Protein AF-A0A537PRA7-F1 (afdb_monomer_lite)

Structure (mmCIF, N/CA/C/O backbone):
data_AF-A0A537PRA7-F1
#
_entry.id   AF-A0A537PRA7-F1
#
loop_
_atom_site.group_PDB
_atom_site.id
_atom_site.type_symbol
_atom_site.label_atom_id
_atom_site.label_alt_id
_atom_site.label_comp_id
_atom_site.label_asym_id
_atom_site.label_entity_id
_atom_site.label_seq_id
_atom_site.pdbx_PDB_ins_code
_atom_site.Cartn_x
_atom_site.Cartn_y
_atom_site.Cartn_z
_atom_site.occupancy
_atom_site.B_iso_or_equiv
_atom_site.auth_seq_id
_atom_site.auth_comp_id
_atom_site.auth_asym_id
_atom_site.auth_atom_id
_atom_site.pdbx_PDB_model_num
ATOM 1 N N . MET A 1 1 ? -9.224 17.604 17.126 1.00 34.34 1 MET A N 1
ATOM 2 C CA . MET A 1 1 ? -9.247 17.488 15.651 1.00 34.34 1 MET A CA 1
ATOM 3 C C . MET A 1 1 ? -10.224 16.386 15.292 1.00 34.34 1 MET A C 1
ATOM 5 O O . MET A 1 1 ? -9.929 15.232 15.577 1.00 34.34 1 MET A O 1
ATOM 9 N N . GLY A 1 2 ? -11.408 16.741 14.789 1.00 36.78 2 GLY A N 1
ATOM 10 C CA . GLY A 1 2 ? -12.397 15.756 14.348 1.00 36.78 2 GLY A CA 1
ATOM 11 C C . GLY A 1 2 ? -11.850 14.963 13.167 1.00 36.78 2 GLY A C 1
ATOM 12 O O . GLY A 1 2 ? -11.186 15.535 12.302 1.00 36.78 2 GLY A O 1
ATOM 13 N N . LEU A 1 3 ? -12.079 13.650 13.162 1.00 40.12 3 LEU A N 1
ATOM 14 C CA . LEU A 1 3 ? -11.756 12.833 12.001 1.00 40.12 3 LEU A CA 1
ATOM 15 C C . LEU A 1 3 ? -12.569 13.363 10.803 1.00 40.12 3 LEU A C 1
ATOM 17 O O . LEU A 1 3 ? -13.770 13.604 10.959 1.00 40.12 3 LEU A O 1
ATOM 21 N N . PRO A 1 4 ? -11.935 13.598 9.645 1.00 44.78 4 PRO A N 1
ATOM 22 C CA . PRO A 1 4 ? -12.630 14.024 8.438 1.00 44.78 4 PRO A CA 1
ATOM 23 C C . PRO A 1 4 ? -13.783 13.067 8.099 1.00 44.78 4 PRO A C 1
ATOM 25 O O . PRO A 1 4 ? -13.667 11.850 8.257 1.00 44.78 4 PRO A O 1
ATOM 28 N N . ARG A 1 5 ? -14.930 13.642 7.718 1.00 42.41 5 ARG A N 1
ATOM 29 C CA . ARG A 1 5 ? -16.173 12.906 7.455 1.00 42.41 5 ARG A CA 1
ATOM 30 C C . ARG A 1 5 ? -15.976 12.003 6.235 1.00 42.41 5 ARG A C 1
ATOM 32 O O . ARG A 1 5 ? -15.448 12.456 5.227 1.00 42.41 5 ARG A O 1
ATOM 39 N N . ALA A 1 6 ? -16.411 10.748 6.338 1.00 47.06 6 ALA A N 1
ATOM 40 C CA . ALA A 1 6 ? -16.492 9.858 5.186 1.00 47.06 6 ALA A CA 1
ATOM 41 C C . ALA A 1 6 ? -17.367 10.493 4.095 1.00 47.06 6 ALA A C 1
ATOM 43 O O . ALA A 1 6 ? -18.357 11.156 4.420 1.00 47.06 6 ALA A O 1
ATOM 44 N N . GLY A 1 7 ? -17.000 10.285 2.829 1.00 50.88 7 GLY A N 1
ATOM 45 C CA . GLY A 1 7 ? -17.817 10.695 1.690 1.00 50.88 7 GLY A CA 1
ATOM 46 C C . GLY A 1 7 ? -19.226 10.096 1.762 1.00 50.88 7 GLY A C 1
ATOM 47 O O . GLY A 1 7 ? -19.480 9.130 2.488 1.00 50.88 7 GLY A O 1
ATOM 48 N N . THR A 1 8 ? -20.151 10.665 0.994 1.00 43.53 8 THR A N 1
ATOM 49 C CA . THR A 1 8 ? -21.578 10.292 0.935 1.00 43.53 8 THR A CA 1
ATOM 50 C C . THR A 1 8 ? -21.829 8.813 0.604 1.00 43.53 8 THR A C 1
ATOM 52 O O . THR A 1 8 ? -22.908 8.306 0.891 1.00 43.53 8 THR A O 1
ATOM 55 N N . LEU A 1 9 ? -20.828 8.103 0.074 1.00 46.78 9 LEU A N 1
ATOM 56 C CA . LEU A 1 9 ? -20.875 6.681 -0.292 1.00 46.78 9 LEU A CA 1
ATOM 57 C C . LEU A 1 9 ? -20.231 5.738 0.738 1.00 46.78 9 LEU A C 1
ATOM 59 O O . LEU A 1 9 ? -20.084 4.544 0.493 1.00 46.78 9 LEU A O 1
ATOM 63 N N . GLY A 1 10 ? -19.810 6.246 1.896 1.00 47.03 10 GLY A N 1
ATOM 64 C CA . GLY A 1 10 ? -19.266 5.413 2.964 1.00 47.03 10 GLY A CA 1
ATOM 65 C C . GLY A 1 10 ? -17.837 4.912 2.738 1.00 47.03 10 GLY A C 1
ATOM 66 O O . GLY A 1 10 ? -17.260 4.441 3.707 1.00 47.03 10 GLY A O 1
ATOM 67 N N . CYS A 1 11 ? -17.218 5.065 1.564 1.00 53.06 11 CYS A N 1
ATOM 68 C CA . CYS A 1 11 ? -15.765 4.938 1.395 1.00 53.06 11 CYS A CA 1
ATOM 69 C C . CYS A 1 11 ? -15.128 6.327 1.250 1.00 53.06 11 CYS A C 1
ATOM 71 O O . CYS A 1 11 ? -15.755 7.263 0.754 1.00 53.06 11 CYS A O 1
ATOM 73 N N . TRP A 1 12 ? -13.888 6.476 1.709 1.00 68.56 12 TRP A N 1
ATOM 74 C CA . TRP A 1 12 ? -13.076 7.636 1.357 1.00 68.56 12 TRP A CA 1
ATOM 75 C C . TRP A 1 12 ? -12.771 7.581 -0.141 1.00 68.56 12 TRP A C 1
ATOM 77 O O . TRP A 1 12 ? -11.987 6.734 -0.566 1.00 68.56 12 TRP A O 1
ATOM 87 N N . GLU A 1 13 ? -13.381 8.470 -0.930 1.00 62.09 13 GLU A N 1
ATOM 88 C CA . GLU A 1 13 ? -13.216 8.527 -2.394 1.00 62.09 13 GLU A CA 1
ATOM 89 C C . GLU A 1 13 ? -11.729 8.570 -2.788 1.00 62.09 13 GLU A C 1
ATOM 91 O O . GLU A 1 13 ? -11.298 7.844 -3.683 1.00 62.09 13 GLU A O 1
ATOM 96 N N . ASP A 1 14 ? -10.915 9.283 -2.007 1.00 67.31 14 ASP A N 1
ATOM 97 C CA . ASP A 1 14 ? -9.468 9.415 -2.202 1.00 67.31 14 ASP A CA 1
ATOM 98 C C . ASP A 1 14 ? -8.655 8.131 -1.940 1.00 67.31 14 ASP A C 1
ATOM 100 O O . ASP A 1 14 ? -7.515 8.004 -2.399 1.00 67.31 14 ASP A O 1
ATOM 104 N N . LEU A 1 15 ? -9.204 7.173 -1.186 1.00 67.50 15 LEU A N 1
ATOM 105 C CA . LEU A 1 15 ? -8.568 5.887 -0.861 1.00 67.50 15 LEU A CA 1
ATOM 106 C C . LEU A 1 15 ? -9.212 4.708 -1.607 1.00 67.50 15 LEU A C 1
ATOM 108 O O . LEU A 1 15 ? -8.767 3.574 -1.461 1.00 67.50 15 LEU A O 1
ATOM 112 N N . SER A 1 16 ? -10.241 4.963 -2.414 1.00 60.69 16 SER A N 1
ATOM 113 C CA . SER A 1 16 ? -11.115 3.943 -3.009 1.00 60.69 16 SER A CA 1
ATOM 114 C C . SER A 1 16 ? -10.391 2.861 -3.825 1.00 60.69 16 SER A C 1
ATOM 116 O O . SER A 1 16 ? -10.856 1.726 -3.869 1.00 60.69 16 SER A O 1
ATOM 118 N N . LEU A 1 17 ? -9.243 3.177 -4.434 1.00 72.50 17 LEU A N 1
ATOM 119 C CA . LEU A 1 17 ? -8.526 2.258 -5.328 1.00 72.50 17 LEU A CA 1
ATOM 120 C C . LEU A 1 17 ? -7.584 1.285 -4.598 1.00 72.50 17 LEU A C 1
ATOM 122 O O . LEU A 1 17 ? -7.496 0.118 -4.963 1.00 72.50 17 LEU A O 1
ATOM 126 N N . ASP A 1 18 ? -6.889 1.759 -3.564 1.00 78.69 18 ASP A N 1
ATOM 127 C CA . ASP A 1 18 ? -6.017 0.963 -2.695 1.00 78.69 18 ASP A CA 1
ATOM 128 C C . ASP A 1 18 ? -6.102 1.564 -1.275 1.00 78.69 18 ASP A C 1
ATOM 130 O O . ASP A 1 18 ? -5.940 2.777 -1.131 1.00 78.69 18 ASP A O 1
ATOM 134 N N . TYR A 1 19 ? -6.307 0.732 -0.240 1.00 83.19 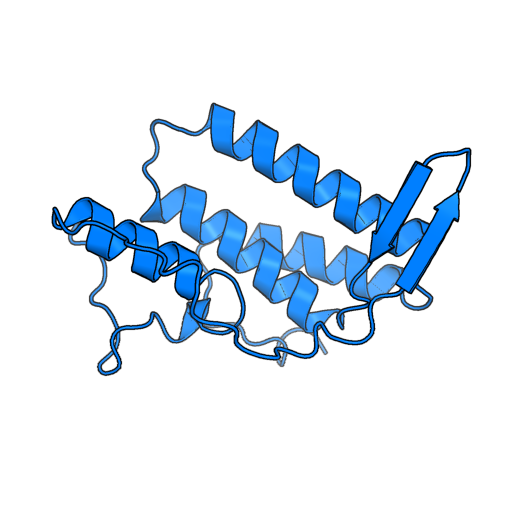19 TYR A N 1
ATOM 135 C CA . TYR A 1 19 ? -6.563 1.084 1.180 1.00 83.19 19 TYR A CA 1
ATOM 136 C C . TYR A 1 19 ? -7.983 1.538 1.563 1.00 83.19 19 TYR A C 1
ATOM 138 O O . TYR A 1 19 ? -8.238 1.725 2.754 1.00 83.19 19 TYR A O 1
ATOM 146 N N . GLY A 1 20 ? -8.924 1.680 0.629 1.00 83.50 20 GLY A N 1
ATOM 147 C CA . GLY A 1 20 ? -10.310 2.046 0.954 1.00 83.50 20 GLY A CA 1
ATOM 148 C C . GLY A 1 20 ? -11.024 0.992 1.807 1.00 83.50 20 GLY A C 1
ATOM 149 O O . GLY A 1 20 ? -11.680 1.322 2.793 1.00 83.50 20 GLY A O 1
ATOM 150 N N . ASP A 1 21 ? -10.820 -0.284 1.484 1.00 83.88 21 ASP A N 1
ATOM 151 C CA . ASP A 1 21 ? -11.285 -1.439 2.259 1.00 83.88 21 ASP A CA 1
ATOM 152 C C . ASP A 1 21 ? -10.674 -1.481 3.667 1.00 83.88 21 ASP A C 1
ATOM 154 O O . ASP A 1 21 ? -11.367 -1.713 4.658 1.00 83.88 21 ASP A O 1
ATOM 158 N N . THR A 1 22 ? -9.377 -1.200 3.758 1.00 86.25 22 THR A N 1
ATOM 159 C CA . THR A 1 22 ? -8.595 -1.186 4.992 1.00 86.25 22 THR A CA 1
ATOM 160 C C . THR A 1 22 ? -9.050 -0.049 5.901 1.00 86.25 22 THR A C 1
ATOM 162 O O . THR A 1 22 ? -9.236 -0.256 7.101 1.00 86.25 22 THR A O 1
ATOM 165 N N . GLU A 1 23 ? -9.283 1.142 5.341 1.00 85.75 23 GLU A N 1
ATOM 166 C CA . GLU A 1 23 ? -9.856 2.276 6.067 1.00 85.75 23 GLU A CA 1
ATOM 167 C C . GLU A 1 23 ? -11.251 1.953 6.578 1.00 85.75 23 GLU A C 1
ATOM 169 O O . GLU A 1 23 ? -11.508 2.119 7.771 1.00 85.75 23 GLU A O 1
ATOM 174 N N . TYR A 1 24 ? -12.116 1.431 5.709 1.00 84.50 24 TYR A N 1
ATOM 175 C CA . TYR A 1 24 ? -13.489 1.109 6.065 1.00 84.50 24 TYR A CA 1
ATOM 176 C C . TYR A 1 24 ? -13.542 0.091 7.206 1.00 84.50 24 TYR A C 1
ATOM 178 O O . TYR A 1 24 ? -14.175 0.338 8.232 1.00 84.50 24 TYR A O 1
ATOM 186 N N . THR A 1 25 ? -12.797 -1.006 7.056 1.00 86.44 25 THR A N 1
ATOM 187 C CA . THR A 1 25 ? -12.602 -2.073 8.050 1.00 86.44 25 THR A CA 1
ATOM 188 C C . THR A 1 25 ? -12.121 -1.498 9.380 1.00 86.44 25 THR A C 1
ATOM 190 O O . THR A 1 25 ? -12.700 -1.770 10.433 1.00 86.44 25 THR A O 1
ATOM 193 N N . TYR A 1 26 ? -11.094 -0.649 9.352 1.00 86.06 26 TYR A 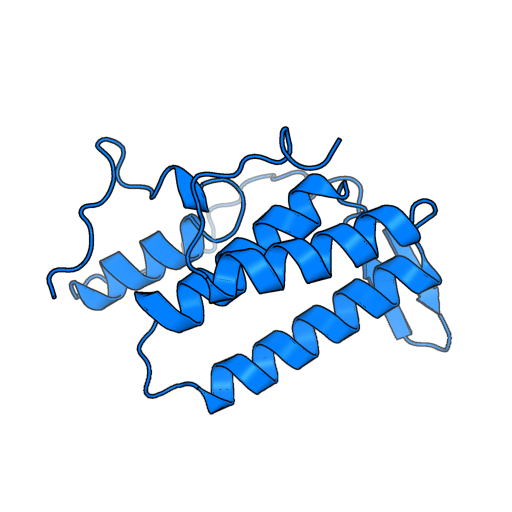N 1
ATOM 194 C CA . TYR A 1 26 ? -10.582 -0.003 10.556 1.00 86.06 26 TYR A CA 1
ATOM 195 C C . TYR A 1 26 ? -11.625 0.915 11.211 1.00 86.06 26 TYR A C 1
ATOM 197 O O . TYR A 1 26 ? -11.781 0.905 12.434 1.00 86.06 26 TYR A O 1
ATOM 205 N N . ARG A 1 27 ? -12.374 1.686 10.417 1.00 85.81 27 ARG A N 1
ATOM 206 C CA . ARG A 1 27 ? -13.394 2.619 10.903 1.00 85.81 27 ARG A CA 1
ATOM 207 C C . ARG A 1 27 ? -14.569 1.900 11.560 1.00 85.81 27 ARG A C 1
ATOM 209 O O . ARG A 1 27 ? -14.946 2.280 12.669 1.00 85.81 27 ARG A O 1
ATOM 216 N N . ILE A 1 28 ? -15.115 0.855 10.934 1.00 88.19 28 ILE A N 1
ATOM 217 C CA . ILE A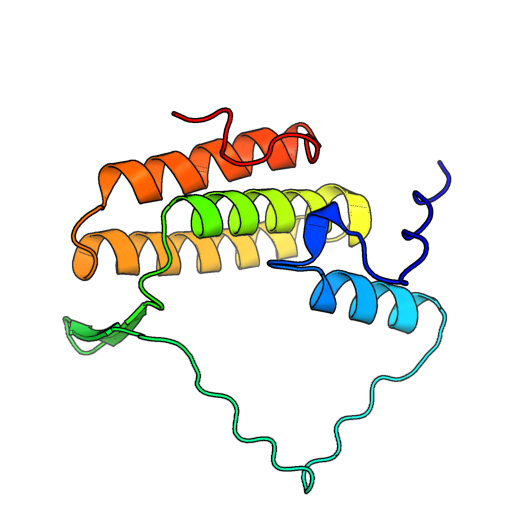 1 28 ? -16.206 0.065 11.528 1.00 88.19 28 ILE A CA 1
ATOM 218 C C . ILE A 1 28 ? -15.727 -0.687 12.773 1.00 88.19 28 ILE A C 1
ATOM 220 O O . ILE A 1 28 ? -16.429 -0.705 13.782 1.00 88.19 28 ILE A O 1
ATOM 224 N N . HIS A 1 29 ? -14.497 -1.211 12.759 1.00 88.00 29 HIS A N 1
ATOM 225 C CA . HIS A 1 29 ? -13.918 -1.870 13.926 1.00 88.00 29 HIS A CA 1
ATOM 226 C C . HIS A 1 29 ? -13.802 -0.906 15.115 1.00 88.00 29 HIS A C 1
ATOM 228 O O . HIS A 1 29 ? -14.210 -1.229 16.230 1.00 88.00 29 HIS A O 1
ATOM 234 N N . ARG A 1 30 ? -13.335 0.327 14.878 1.00 86.44 30 ARG A N 1
ATOM 235 C CA . ARG A 1 30 ? -13.275 1.375 15.910 1.00 86.44 30 ARG A CA 1
ATOM 236 C C . ARG A 1 30 ? -14.635 1.840 16.415 1.00 86.44 30 ARG A C 1
ATOM 238 O O . ARG A 1 30 ? -14.708 2.328 17.539 1.00 86.44 30 ARG A O 1
ATOM 245 N N . ALA A 1 31 ? -15.686 1.703 15.614 1.00 88.56 31 ALA A N 1
ATOM 246 C CA . ALA A 1 31 ? -17.056 1.981 16.029 1.00 88.56 31 ALA A CA 1
ATOM 247 C C . ALA A 1 31 ? -17.698 0.815 16.814 1.00 88.56 31 ALA A C 1
ATOM 249 O O . ALA A 1 31 ? -18.876 0.887 17.148 1.00 88.56 31 ALA A O 1
ATOM 250 N N . GLY A 1 32 ? -16.934 -0.238 17.137 1.00 91.81 32 GLY A N 1
ATOM 251 C CA . GLY A 1 32 ? -17.386 -1.372 17.949 1.00 91.81 32 GLY A CA 1
ATOM 252 C C . GLY A 1 32 ? -18.026 -2.506 17.148 1.00 91.81 32 GLY A C 1
ATOM 253 O O . GLY A 1 32 ? -18.512 -3.471 17.739 1.00 91.81 32 GLY A O 1
ATOM 254 N N . TYR A 1 33 ? -18.013 -2.426 15.815 1.00 92.56 33 TYR A N 1
ATOM 255 C CA . TYR A 1 33 ? -18.541 -3.486 14.963 1.00 92.56 33 TYR A CA 1
ATOM 256 C C . TYR A 1 33 ? -17.538 -4.633 14.812 1.00 92.56 33 TYR A C 1
ATOM 258 O O . TYR A 1 33 ? -16.317 -4.449 14.816 1.00 92.56 33 TYR A O 1
ATOM 266 N N . LYS A 1 34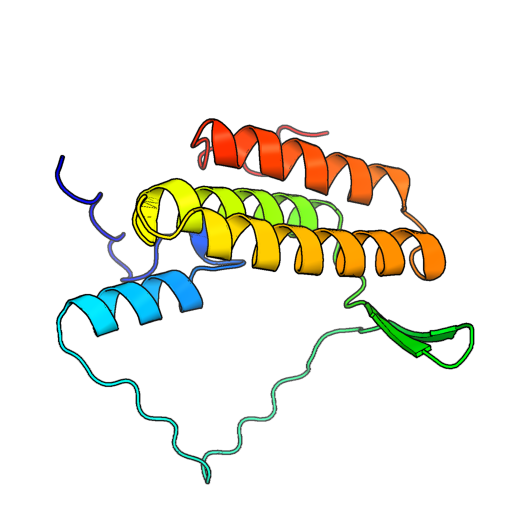 ? -18.077 -5.842 14.649 1.00 90.75 34 LYS A N 1
ATOM 267 C CA . LYS A 1 34 ? -17.304 -7.046 14.339 1.00 90.75 34 LYS A CA 1
ATOM 268 C C . LYS A 1 34 ? -17.293 -7.274 12.836 1.00 90.75 34 LYS A C 1
ATOM 270 O O . LYS A 1 34 ? -18.298 -7.062 12.164 1.00 90.75 34 LYS A O 1
ATOM 275 N N . ILE A 1 35 ? -16.159 -7.744 12.337 1.00 89.00 35 ILE A N 1
ATOM 276 C CA . ILE A 1 35 ? -15.984 -8.126 10.940 1.00 89.00 35 ILE A CA 1
ATOM 277 C C . ILE A 1 35 ? -16.059 -9.643 10.892 1.00 89.00 35 ILE A C 1
ATOM 279 O O . ILE A 1 35 ? -15.301 -10.319 11.587 1.00 89.00 35 ILE A O 1
ATOM 283 N N . LEU A 1 36 ? -17.014 -10.159 10.127 1.00 91.25 36 LEU A N 1
ATOM 284 C CA . LEU A 1 36 ? -17.265 -11.587 9.979 1.00 91.25 36 LEU A CA 1
ATOM 285 C C . LEU A 1 36 ? -16.961 -11.984 8.536 1.00 91.25 36 LEU A C 1
ATOM 287 O O . LEU A 1 36 ? -17.356 -11.284 7.606 1.00 91.25 36 LEU A O 1
ATOM 291 N N . VAL A 1 37 ? -16.266 -13.104 8.363 1.00 90.12 37 VAL A N 1
ATOM 292 C CA . VAL A 1 37 ? -15.988 -13.703 7.054 1.00 90.12 37 VAL A CA 1
ATOM 293 C C . VAL A 1 37 ? -16.759 -15.013 6.983 1.00 90.12 37 VAL A C 1
ATOM 295 O O . VAL A 1 37 ? -16.661 -15.832 7.894 1.00 90.12 37 VAL A O 1
ATOM 298 N N . HIS A 1 38 ? -17.545 -15.197 5.924 1.00 92.12 38 HIS A N 1
ATOM 299 C CA . HIS A 1 38 ? -18.277 -16.436 5.686 1.00 92.12 38 HIS A CA 1
ATOM 300 C C . HIS A 1 38 ? -17.456 -17.340 4.765 1.00 92.12 38 HIS A C 1
ATOM 302 O O . HIS A 1 38 ? -17.320 -17.052 3.579 1.00 92.12 38 HIS A O 1
ATOM 308 N N . CYS A 1 39 ? -16.882 -18.406 5.324 1.00 89.00 39 CYS A N 1
ATOM 309 C CA . CYS A 1 39 ? -15.925 -19.261 4.618 1.00 89.00 39 CYS A CA 1
ATOM 310 C C . CYS A 1 39 ? -16.540 -20.071 3.467 1.00 89.00 39 CYS A C 1
ATOM 312 O O . CYS A 1 39 ? -15.816 -20.431 2.545 1.00 89.00 39 CYS A O 1
ATOM 314 N N . ASP A 1 40 ? -17.853 -20.317 3.496 1.00 93.12 40 ASP A N 1
ATOM 315 C CA . ASP A 1 40 ? -18.554 -21.076 2.449 1.00 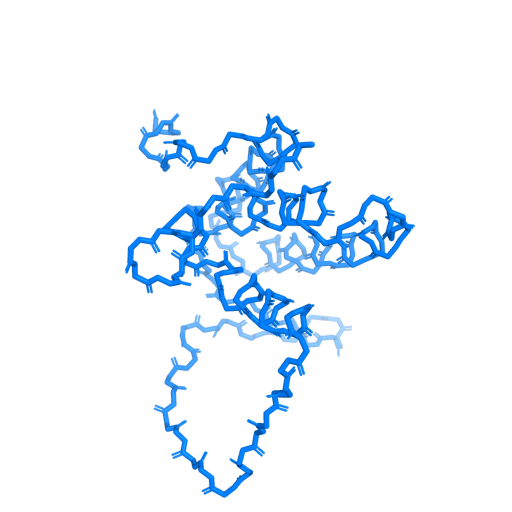93.12 40 ASP A CA 1
ATOM 316 C C . ASP A 1 40 ? -19.014 -20.181 1.282 1.00 93.12 40 ASP A C 1
ATOM 318 O O . ASP A 1 40 ? -19.456 -20.664 0.240 1.00 93.12 40 ASP A O 1
ATOM 322 N N . GLY A 1 41 ? -18.889 -18.857 1.433 1.00 87.12 41 GLY A N 1
ATOM 323 C CA . GLY A 1 41 ? -19.173 -17.887 0.382 1.00 87.12 41 GLY A CA 1
ATOM 324 C C . GLY A 1 41 ? -18.012 -17.799 -0.601 1.00 87.12 41 GLY A C 1
ATOM 325 O O . GLY A 1 41 ? -17.080 -17.023 -0.396 1.00 87.12 41 GLY A O 1
ATOM 326 N N . ILE A 1 42 ? -18.067 -18.577 -1.679 1.00 85.69 42 ILE A N 1
ATOM 327 C CA . ILE A 1 42 ? -17.056 -18.534 -2.738 1.00 85.69 42 ILE A CA 1
ATOM 328 C C . ILE A 1 42 ? -17.424 -17.431 -3.734 1.00 85.69 42 ILE A C 1
ATOM 330 O O . ILE A 1 42 ? -18.507 -17.440 -4.318 1.00 85.69 42 ILE A O 1
ATOM 334 N N . ILE A 1 43 ? -16.510 -16.481 -3.930 1.00 88.00 43 ILE A N 1
ATOM 335 C CA . ILE A 1 43 ? -16.610 -15.448 -4.963 1.00 88.00 43 ILE A CA 1
ATOM 336 C C . ILE A 1 43 ? -15.434 -15.637 -5.913 1.00 88.00 43 ILE A C 1
ATOM 338 O O . ILE A 1 43 ? -14.280 -15.445 -5.525 1.00 88.00 43 ILE A O 1
ATOM 342 N N . ASP A 1 44 ? -15.731 -15.966 -7.167 1.00 85.00 44 ASP A N 1
ATOM 343 C CA . ASP A 1 44 ? -14.717 -16.048 -8.211 1.00 85.00 44 ASP A CA 1
ATOM 344 C C . ASP A 1 44 ? -14.226 -14.642 -8.565 1.00 85.00 44 ASP A C 1
ATOM 346 O O . ASP A 1 44 ? -14.876 -13.880 -9.284 1.00 85.00 44 ASP A O 1
ATOM 350 N N . HIS A 1 45 ? -13.060 -14.283 -8.030 1.00 77.19 45 HIS A N 1
ATOM 351 C CA . HIS A 1 45 ? -12.416 -13.009 -8.310 1.00 77.19 45 HIS A CA 1
ATOM 352 C C . HIS A 1 45 ? -11.147 -13.221 -9.145 1.00 77.19 45 HIS A C 1
ATOM 354 O O . HIS A 1 45 ? -10.166 -13.773 -8.637 1.00 77.19 45 HIS A O 1
ATOM 360 N N . PRO A 1 46 ? -11.105 -12.773 -10.413 1.00 74.19 46 PRO A N 1
ATOM 361 C CA . PRO A 1 46 ? -9.898 -12.879 -11.219 1.00 74.19 46 PRO A CA 1
ATOM 362 C C . PRO A 1 46 ? -8.808 -11.961 -10.650 1.00 74.19 46 PRO A C 1
ATOM 364 O O . PRO A 1 46 ? -8.864 -10.737 -10.776 1.00 74.19 46 PRO A O 1
ATOM 367 N N . VAL A 1 47 ? -7.782 -12.555 -10.038 1.00 64.88 47 VAL A N 1
ATOM 368 C CA . VAL A 1 47 ? -6.656 -11.827 -9.432 1.00 64.88 47 VAL A CA 1
ATOM 369 C C . VAL A 1 47 ? -5.668 -11.361 -10.511 1.00 64.88 47 VAL A C 1
ATOM 371 O O . VAL A 1 47 ? -4.560 -11.871 -10.627 1.00 64.88 47 VAL A O 1
ATOM 374 N N . GLY A 1 48 ? -6.061 -10.362 -11.305 1.00 63.66 48 GLY A N 1
ATOM 375 C CA . GLY A 1 48 ? -5.189 -9.615 -12.223 1.00 63.66 48 GLY A CA 1
ATOM 376 C C . GLY A 1 48 ? -4.291 -10.444 -13.164 1.00 63.66 48 GLY A C 1
ATOM 377 O O . GLY A 1 48 ? -4.482 -11.632 -13.391 1.00 63.66 48 GLY A O 1
ATOM 378 N N . ARG A 1 49 ? -3.282 -9.787 -13.755 1.00 64.56 49 ARG A N 1
ATOM 379 C CA . ARG A 1 49 ? -2.224 -10.420 -14.571 1.00 64.56 49 ARG A CA 1
ATOM 380 C C . ARG A 1 49 ? -0.918 -10.474 -13.780 1.00 64.56 49 ARG A C 1
ATOM 382 O O . ARG A 1 49 ? 0.067 -9.832 -14.151 1.00 64.56 49 ARG A O 1
ATOM 389 N N . GLY A 1 50 ? -0.946 -11.162 -12.641 1.00 64.38 50 GLY A N 1
ATOM 390 C CA . GLY A 1 50 ? 0.249 -11.360 -11.830 1.00 64.38 50 GLY A CA 1
ATOM 391 C C . GLY A 1 50 ? 1.340 -12.091 -12.618 1.00 64.38 50 GLY A C 1
ATOM 392 O O . GLY A 1 50 ? 1.077 -13.095 -13.270 1.00 64.38 50 GLY A O 1
ATOM 393 N N . LEU A 1 51 ? 2.565 -11.579 -12.573 1.00 67.50 51 LEU A N 1
ATOM 394 C CA . LEU A 1 51 ? 3.764 -12.278 -13.005 1.00 67.50 51 LEU A CA 1
ATOM 395 C C . LEU A 1 51 ? 4.323 -13.038 -11.803 1.00 67.50 51 LEU A C 1
ATOM 397 O O . LEU A 1 51 ? 4.611 -12.444 -10.763 1.00 67.50 51 LEU A O 1
ATOM 401 N N . HIS A 1 52 ? 4.511 -14.341 -11.963 1.00 73.19 52 HIS A N 1
ATOM 402 C CA . HIS A 1 52 ? 5.240 -15.176 -11.016 1.00 73.19 52 HIS A CA 1
ATOM 403 C C . HIS A 1 52 ? 6.550 -15.622 -11.650 1.00 73.19 52 HIS A C 1
ATOM 405 O O . HIS A 1 52 ? 6.597 -15.985 -12.828 1.00 73.19 52 HIS A O 1
ATOM 411 N N . ARG A 1 53 ? 7.632 -15.572 -10.876 1.00 68.25 53 ARG A N 1
ATOM 412 C CA . ARG A 1 53 ? 8.903 -16.171 -11.271 1.00 68.25 53 ARG A CA 1
ATOM 413 C C . ARG A 1 53 ? 9.666 -16.610 -10.040 1.00 68.25 53 ARG A C 1
ATOM 415 O O . ARG A 1 53 ? 9.787 -15.867 -9.068 1.00 68.25 53 ARG A O 1
ATOM 422 N N . ARG A 1 54 ? 10.272 -17.785 -10.139 1.00 68.12 54 ARG A N 1
ATOM 423 C CA . ARG A 1 54 ? 11.229 -18.261 -9.151 1.00 68.12 54 ARG A CA 1
ATOM 424 C C . ARG A 1 54 ? 12.609 -17.690 -9.463 1.00 68.12 54 ARG A C 1
ATOM 426 O O . ARG A 1 54 ? 13.143 -17.930 -10.545 1.00 68.12 54 ARG A O 1
ATOM 433 N N . ILE A 1 55 ? 13.181 -16.922 -8.541 1.00 66.94 55 ILE A N 1
ATOM 434 C CA . ILE A 1 55 ? 14.535 -16.364 -8.661 1.00 66.94 55 ILE A CA 1
ATOM 435 C C . ILE A 1 55 ? 15.309 -16.755 -7.404 1.00 66.94 55 ILE A C 1
ATOM 437 O O . ILE A 1 55 ? 14.857 -16.490 -6.295 1.00 66.94 55 ILE A O 1
ATOM 441 N N . LEU A 1 56 ? 16.466 -17.404 -7.580 1.00 64.25 56 LEU A N 1
ATOM 442 C CA . LEU A 1 56 ? 17.341 -17.863 -6.486 1.00 64.25 56 LEU A CA 1
ATOM 443 C C . LEU A 1 56 ? 16.616 -18.713 -5.422 1.00 64.25 56 LEU A C 1
ATOM 445 O O . LEU A 1 56 ? 16.880 -18.601 -4.232 1.00 64.25 56 LEU A O 1
ATOM 449 N N . GLY A 1 57 ? 15.673 -19.557 -5.851 1.00 70.06 57 GLY A N 1
ATOM 450 C CA . GLY A 1 57 ? 14.896 -20.420 -4.957 1.00 70.06 57 GLY A CA 1
ATOM 451 C C . GLY A 1 57 ? 13.680 -19.752 -4.307 1.00 70.06 57 GLY A C 1
ATOM 452 O O . GLY A 1 57 ? 12.819 -20.482 -3.822 1.00 70.06 57 GLY A O 1
ATOM 453 N N . CYS A 1 58 ? 13.555 -18.423 -4.384 1.00 67.44 58 CYS A N 1
ATOM 454 C CA . CYS A 1 58 ? 12.433 -17.651 -3.853 1.00 67.44 58 CYS A CA 1
ATOM 455 C C . CYS A 1 58 ? 11.351 -17.418 -4.916 1.00 67.44 58 CYS A C 1
ATOM 457 O O . CYS A 1 58 ? 11.652 -17.021 -6.046 1.00 67.44 58 CYS A O 1
ATOM 459 N N . ASP A 1 59 ? 10.088 -17.612 -4.542 1.00 70.31 59 ASP A N 1
ATOM 460 C CA . ASP A 1 59 ? 8.945 -17.271 -5.386 1.00 70.31 59 ASP A CA 1
ATOM 461 C C . ASP A 1 59 ? 8.647 -15.772 -5.303 1.00 70.31 59 ASP A C 1
ATOM 463 O O . ASP A 1 59 ? 8.184 -15.261 -4.282 1.00 70.31 59 ASP A O 1
ATOM 467 N N . LEU A 1 60 ? 8.919 -15.053 -6.392 1.00 69.56 60 LEU A N 1
ATOM 468 C CA . LEU A 1 60 ? 8.566 -13.647 -6.524 1.00 69.56 60 LEU A CA 1
ATOM 469 C C . LEU A 1 60 ? 7.272 -13.528 -7.320 1.00 69.56 60 LEU A C 1
ATOM 471 O O . LEU A 1 60 ? 7.194 -13.906 -8.491 1.00 69.56 60 LEU A O 1
ATOM 475 N N . TYR A 1 61 ? 6.267 -12.954 -6.670 1.00 69.94 61 TYR A N 1
ATOM 476 C CA . TYR A 1 61 ? 5.000 -12.586 -7.279 1.00 69.94 61 TYR A CA 1
ATOM 477 C C . TYR A 1 61 ? 4.954 -11.069 -7.420 1.00 69.94 61 TYR A C 1
ATOM 479 O O . TYR A 1 61 ? 5.109 -10.339 -6.440 1.00 69.94 61 TYR A O 1
ATOM 487 N N . THR A 1 62 ? 4.707 -10.577 -8.629 1.00 69.12 62 THR A N 1
ATOM 488 C CA . THR A 1 62 ? 4.332 -9.181 -8.834 1.00 69.12 62 THR A CA 1
ATOM 489 C C . THR A 1 62 ? 3.015 -9.094 -9.573 1.00 69.12 62 THR A C 1
ATOM 491 O O . THR A 1 62 ? 2.764 -9.815 -10.524 1.00 69.12 62 THR A O 1
ATOM 494 N N . THR A 1 63 ? 2.166 -8.159 -9.181 1.00 69.38 63 THR A N 1
ATOM 495 C CA . THR A 1 63 ? 0.890 -7.894 -9.846 1.00 69.38 63 THR A CA 1
ATOM 496 C C . THR A 1 63 ? 1.034 -7.086 -11.145 1.00 69.38 63 THR A C 1
ATOM 498 O O . THR A 1 63 ? 0.028 -6.786 -11.784 1.00 69.38 63 THR A O 1
ATOM 501 N N . ASN A 1 64 ? 2.269 -6.711 -11.525 1.00 74.00 64 ASN A N 1
ATOM 502 C CA . ASN A 1 64 ? 2.611 -5.897 -12.702 1.00 74.00 64 ASN A CA 1
ATOM 503 C C . ASN A 1 64 ? 1.734 -4.639 -12.851 1.00 74.00 64 ASN A C 1
ATOM 505 O O . ASN A 1 64 ? 1.332 -4.246 -13.946 1.00 74.00 64 ASN A O 1
ATOM 509 N N . HIS A 1 65 ? 1.401 -4.010 -11.725 1.00 80.19 65 HIS A N 1
ATOM 510 C CA . HIS A 1 65 ? 0.570 -2.817 -11.724 1.00 80.19 65 HIS A CA 1
ATOM 511 C C . HIS A 1 65 ? 1.245 -1.641 -12.451 1.00 80.19 65 HIS A C 1
ATOM 513 O O . HIS A 1 65 ? 2.473 -1.504 -12.399 1.00 80.19 65 HIS A O 1
ATOM 519 N N . PRO A 1 66 ? 0.456 -0.764 -13.101 1.00 83.75 66 PRO A N 1
ATOM 520 C CA . PRO A 1 66 ? 0.979 0.450 -13.718 1.00 83.75 66 PRO A CA 1
ATOM 521 C C . PRO A 1 66 ? 1.580 1.386 -12.662 1.00 83.75 66 PRO A C 1
ATOM 523 O O . PRO A 1 66 ? 1.220 1.330 -11.481 1.00 83.75 66 PRO A O 1
ATOM 526 N N . ALA A 1 67 ? 2.474 2.279 -13.095 1.00 84.88 67 ALA A N 1
ATOM 527 C CA . ALA A 1 67 ? 3.144 3.239 -12.215 1.00 84.88 67 ALA A CA 1
ATOM 528 C C . ALA A 1 67 ? 2.146 4.058 -11.378 1.00 84.88 67 ALA A C 1
ATOM 530 O O . ALA A 1 67 ? 2.344 4.215 -10.176 1.00 84.88 67 ALA A O 1
ATOM 531 N N . PHE A 1 68 ? 1.020 4.468 -11.969 1.00 85.12 68 PHE A N 1
ATOM 532 C CA . PHE A 1 68 ? -0.059 5.159 -11.261 1.00 85.12 68 PHE A CA 1
ATOM 533 C C . PHE A 1 68 ? -0.546 4.420 -10.013 1.00 85.12 68 PHE A C 1
ATOM 535 O O . PHE A 1 68 ? -0.641 4.996 -8.931 1.00 85.12 68 PHE A O 1
ATOM 542 N N . ARG A 1 69 ? -0.810 3.121 -10.139 1.00 84.31 69 ARG A N 1
ATOM 543 C CA . ARG A 1 69 ? -1.316 2.333 -9.018 1.00 84.31 69 ARG A CA 1
ATOM 544 C C . ARG A 1 69 ? -0.254 2.160 -7.929 1.00 84.31 69 ARG A C 1
ATOM 546 O O . ARG A 1 69 ? -0.580 2.164 -6.751 1.00 84.31 69 ARG A O 1
ATOM 553 N N . ARG A 1 70 ? 1.035 2.103 -8.293 1.00 87.00 70 ARG A N 1
ATOM 554 C CA . ARG A 1 70 ? 2.139 2.138 -7.312 1.00 87.00 70 ARG A CA 1
ATOM 555 C C . ARG A 1 70 ? 2.191 3.475 -6.566 1.00 87.00 70 ARG A C 1
ATOM 557 O O . ARG A 1 70 ? 2.363 3.469 -5.350 1.00 87.00 70 ARG A O 1
ATOM 564 N N . TYR A 1 71 ? 2.003 4.592 -7.272 1.00 89.50 71 TYR A N 1
ATOM 565 C CA . TYR A 1 71 ? 1.893 5.919 -6.659 1.00 89.50 71 TYR A CA 1
ATOM 566 C C . TYR A 1 71 ? 0.754 5.973 -5.635 1.00 89.50 71 TYR A C 1
ATOM 568 O O . TYR A 1 71 ? 1.006 6.286 -4.469 1.00 89.50 71 TYR A O 1
ATOM 576 N N . LEU A 1 72 ? -0.466 5.599 -6.041 1.00 87.50 72 LEU A N 1
ATOM 577 C CA . LEU A 1 72 ? -1.634 5.604 -5.155 1.00 87.50 72 LEU A CA 1
ATOM 578 C C . LEU A 1 72 ? -1.437 4.691 -3.948 1.00 87.50 72 LEU A C 1
ATOM 580 O O . LEU A 1 72 ? -1.661 5.126 -2.822 1.00 87.50 72 LEU A O 1
ATOM 584 N N . TYR A 1 73 ? -0.947 3.468 -4.164 1.00 89.19 73 TYR A N 1
ATOM 585 C CA . TYR A 1 73 ? -0.700 2.512 -3.091 1.00 89.19 73 TYR A CA 1
ATOM 586 C C . TYR A 1 73 ? 0.201 3.096 -1.997 1.00 89.19 73 TYR A C 1
ATOM 588 O O . TYR A 1 73 ? -0.157 3.077 -0.820 1.00 89.19 73 TYR A O 1
ATOM 596 N N . PHE A 1 74 ? 1.363 3.647 -2.367 1.00 90.31 74 PHE A N 1
ATOM 597 C CA . PHE A 1 74 ? 2.303 4.179 -1.381 1.00 90.31 74 PHE A CA 1
ATOM 598 C C . PHE A 1 74 ? 1.831 5.490 -0.746 1.00 90.31 74 PHE A C 1
ATOM 600 O O . PHE A 1 74 ? 2.034 5.675 0.455 1.00 90.31 74 PHE A O 1
ATOM 607 N N . ARG A 1 75 ? 1.165 6.368 -1.509 1.00 90.12 75 ARG A N 1
ATOM 608 C CA . ARG A 1 75 ? 0.522 7.581 -0.980 1.00 90.12 75 ARG A CA 1
ATOM 609 C C . ARG A 1 75 ? -0.501 7.232 0.095 1.00 90.12 75 ARG A C 1
ATOM 611 O O . ARG A 1 75 ? -0.434 7.757 1.208 1.00 90.12 75 ARG A O 1
ATOM 618 N N . ASN A 1 76 ? -1.399 6.306 -0.228 1.00 89.06 76 ASN A N 1
ATOM 619 C CA . ASN A 1 76 ? -2.509 5.896 0.620 1.00 89.06 76 ASN A CA 1
ATOM 620 C C . ASN A 1 76 ? -2.028 5.116 1.847 1.00 89.06 76 ASN A C 1
ATOM 622 O O . ASN A 1 76 ? -2.487 5.394 2.951 1.00 89.06 76 ASN A O 1
ATOM 626 N N . LEU A 1 77 ? -1.048 4.218 1.688 1.00 89.00 77 LEU A N 1
ATOM 627 C CA . LEU A 1 77 ? -0.423 3.501 2.803 1.00 89.00 77 LEU A CA 1
ATOM 628 C C . LEU A 1 77 ? 0.152 4.488 3.820 1.00 89.00 77 LEU A C 1
ATOM 630 O O . LEU A 1 77 ? -0.190 4.443 5.002 1.00 89.00 77 LEU A O 1
ATOM 634 N N . VAL A 1 78 ? 1.017 5.394 3.363 1.00 88.19 78 VAL A N 1
ATOM 635 C CA . VAL A 1 78 ? 1.684 6.357 4.242 1.00 88.19 78 VAL A CA 1
ATOM 636 C C . VAL A 1 78 ? 0.652 7.250 4.927 1.00 88.19 78 VAL A C 1
ATOM 638 O O . VAL A 1 78 ? 0.704 7.403 6.147 1.00 88.19 78 VAL A O 1
ATOM 641 N N . PHE A 1 79 ? -0.321 7.776 4.176 1.00 87.44 79 PHE A N 1
ATOM 642 C CA . PHE A 1 79 ? -1.396 8.602 4.724 1.00 87.44 79 PHE A CA 1
ATOM 643 C C . PHE A 1 79 ? -2.212 7.864 5.792 1.00 87.44 79 PHE A C 1
ATOM 645 O O . PHE A 1 79 ? -2.374 8.376 6.903 1.00 87.44 79 PHE A O 1
ATOM 652 N N . PHE A 1 80 ? -2.686 6.653 5.484 1.00 86.69 80 PHE A N 1
ATOM 653 C CA . PHE A 1 80 ? -3.511 5.844 6.377 1.00 86.69 80 PHE A CA 1
ATOM 654 C C . PHE A 1 80 ? -2.805 5.607 7.712 1.00 86.69 80 PHE A C 1
ATOM 656 O O . PHE A 1 80 ? -3.347 5.906 8.776 1.00 86.69 80 PHE A O 1
ATOM 663 N N . TRP A 1 81 ? -1.560 5.143 7.680 1.00 85.25 81 TRP A N 1
ATOM 664 C CA . TRP A 1 81 ? -0.844 4.826 8.909 1.00 85.25 81 TRP A CA 1
ATOM 665 C C . TRP A 1 81 ? -0.442 6.062 9.723 1.00 85.25 81 TRP A C 1
ATOM 667 O O . TRP A 1 81 ? -0.482 6.027 10.952 1.00 85.25 81 TRP A O 1
ATOM 677 N N . LEU A 1 82 ? -0.098 7.174 9.067 1.00 83.88 82 LEU A N 1
ATOM 678 C CA . LEU A 1 82 ? 0.276 8.418 9.749 1.00 83.88 82 LEU A CA 1
ATOM 679 C C . LEU A 1 82 ? -0.905 9.173 10.351 1.00 83.88 82 LEU A C 1
ATOM 681 O O . LEU A 1 82 ? -0.760 9.820 11.394 1.00 83.88 82 LEU A O 1
ATOM 685 N N . ARG A 1 83 ? -2.039 9.177 9.647 1.00 82.44 83 ARG A N 1
ATOM 686 C CA . ARG A 1 83 ? -3.155 10.092 9.913 1.00 82.44 83 ARG A CA 1
ATOM 687 C C . ARG A 1 83 ? -4.409 9.378 10.423 1.00 82.44 83 ARG A C 1
ATOM 689 O O . ARG A 1 83 ? -5.154 10.002 11.171 1.00 82.44 83 ARG A O 1
ATOM 696 N N . ILE A 1 84 ? -4.623 8.103 10.080 1.00 81.62 84 ILE A N 1
ATOM 697 C CA . ILE A 1 84 ? -5.850 7.348 10.403 1.00 81.62 84 ILE A CA 1
ATOM 698 C C . ILE A 1 84 ? -5.606 6.280 11.491 1.00 81.62 84 ILE A C 1
ATOM 700 O O . ILE A 1 84 ? -6.290 6.278 12.521 1.00 81.62 84 ILE A O 1
ATOM 704 N N . TYR A 1 85 ? -4.611 5.400 11.318 1.00 78.31 85 TYR A N 1
ATOM 705 C CA . TYR A 1 85 ? -4.384 4.216 12.174 1.00 78.31 85 TYR A CA 1
ATOM 706 C C . TYR A 1 85 ? -3.803 4.506 13.575 1.00 78.31 85 TYR A C 1
ATOM 708 O O . TYR A 1 85 ? -3.663 3.591 14.380 1.00 78.31 85 TYR A O 1
ATOM 716 N N . HIS A 1 86 ? -3.538 5.777 13.912 1.00 68.56 86 HIS A N 1
ATOM 717 C CA . HIS A 1 86 ? -3.053 6.269 15.218 1.00 68.56 86 HIS A CA 1
ATOM 718 C C . HIS A 1 86 ? -1.516 6.364 15.369 1.00 68.56 86 HIS A C 1
ATOM 720 O O . HIS A 1 86 ? -0.772 5.406 15.168 1.00 68.56 86 HIS A O 1
ATOM 726 N N . ARG A 1 87 ? -1.030 7.528 15.843 1.00 60.16 87 ARG A N 1
ATOM 727 C CA . ARG A 1 87 ? 0.408 7.881 15.949 1.00 60.16 87 ARG A CA 1
ATOM 728 C C . ARG A 1 87 ? 1.265 6.965 16.840 1.00 60.16 87 ARG A C 1
ATOM 730 O O . ARG A 1 87 ? 2.485 6.994 16.732 1.00 60.16 87 ARG A O 1
ATOM 737 N N . ARG A 1 88 ? 0.662 6.178 17.738 1.00 63.41 88 ARG A N 1
ATOM 738 C CA . ARG A 1 88 ? 1.390 5.359 18.730 1.00 63.41 88 ARG A CA 1
ATOM 739 C C . ARG A 1 88 ? 1.998 4.082 18.122 1.00 63.41 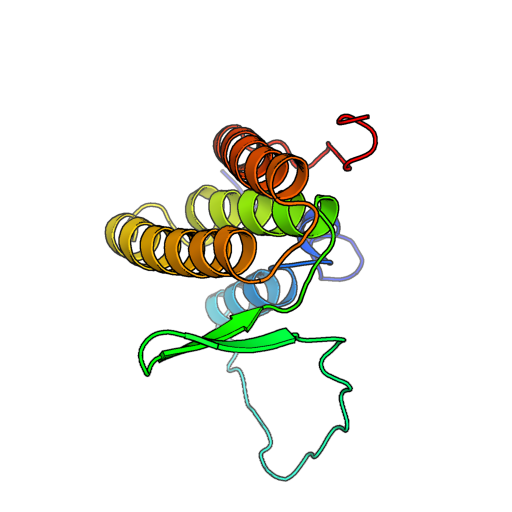88 ARG A C 1
ATOM 741 O O . ARG A 1 88 ? 2.942 3.548 18.685 1.00 63.41 88 ARG A O 1
ATOM 748 N N . ASN A 1 89 ? 1.516 3.641 16.957 1.00 66.81 89 ASN A N 1
ATOM 749 C CA . ASN A 1 89 ? 1.951 2.404 16.290 1.00 66.81 89 ASN A CA 1
ATOM 750 C C . ASN A 1 89 ? 3.024 2.637 15.207 1.00 66.81 89 ASN A C 1
ATOM 752 O O . ASN A 1 89 ? 3.167 1.846 14.276 1.00 66.81 89 ASN A O 1
ATOM 756 N N . TRP A 1 90 ? 3.798 3.721 15.333 1.00 70.44 90 TRP A N 1
ATOM 757 C CA . TRP A 1 90 ? 4.875 4.089 14.407 1.00 70.44 90 TRP A CA 1
ATOM 758 C C . TRP A 1 90 ? 5.891 2.966 14.118 1.00 70.44 90 TRP A C 1
ATOM 760 O O . TRP A 1 90 ? 6.242 2.781 12.952 1.00 70.44 90 TRP A O 1
ATOM 770 N N . PRO A 1 91 ? 6.332 2.160 15.108 1.00 78.50 91 PRO A N 1
ATOM 771 C CA . PRO A 1 91 ? 7.259 1.061 14.836 1.00 78.50 91 PRO A CA 1
ATOM 772 C C . PRO A 1 91 ? 6.658 0.003 13.904 1.00 78.50 91 PRO A C 1
ATOM 774 O O . PRO A 1 91 ? 7.330 -0.482 12.998 1.00 78.50 91 PRO A O 1
ATOM 777 N N . MET A 1 92 ? 5.370 -0.309 14.080 1.00 76.56 92 MET A N 1
ATOM 778 C CA . MET A 1 92 ? 4.667 -1.283 13.247 1.00 76.56 92 MET A CA 1
ATOM 779 C C . MET A 1 92 ? 4.510 -0.775 11.813 1.00 76.56 92 MET A C 1
ATOM 781 O O . MET A 1 92 ? 4.702 -1.552 10.881 1.00 76.56 92 MET A O 1
ATOM 785 N N . LEU A 1 93 ? 4.251 0.527 11.634 1.00 75.94 93 LEU A N 1
ATOM 786 C CA . LEU A 1 93 ? 4.287 1.162 10.318 1.00 75.94 93 LEU A CA 1
ATOM 787 C C . LEU A 1 93 ? 5.652 0.975 9.655 1.00 75.94 93 LEU A C 1
ATOM 789 O O . LEU A 1 93 ? 5.696 0.538 8.515 1.00 75.94 93 LEU A O 1
ATOM 793 N N . LEU A 1 94 ? 6.755 1.291 10.339 1.00 81.44 94 LEU A N 1
ATOM 794 C CA . LEU A 1 94 ? 8.093 1.209 9.743 1.00 81.44 94 LEU A CA 1
ATOM 795 C C . LEU A 1 94 ? 8.439 -0.213 9.290 1.00 81.44 94 LEU A C 1
ATOM 797 O O . LEU A 1 94 ? 8.948 -0.390 8.184 1.00 81.44 94 LEU A O 1
ATOM 801 N N . VAL A 1 95 ? 8.117 -1.217 10.110 1.00 85.56 95 VAL A N 1
ATOM 802 C CA . VAL A 1 95 ? 8.347 -2.629 9.771 1.00 85.56 95 VAL A CA 1
ATOM 803 C C . VAL A 1 95 ? 7.486 -3.046 8.578 1.00 85.56 95 VAL A C 1
ATOM 805 O O . VAL A 1 95 ? 8.018 -3.549 7.587 1.00 85.56 95 VAL A O 1
ATOM 808 N N . TRP A 1 96 ? 6.172 -2.792 8.626 1.00 82.31 96 TRP A N 1
ATOM 809 C CA . TRP A 1 96 ? 5.266 -3.167 7.536 1.00 82.31 96 TRP A CA 1
ATOM 810 C C . TRP A 1 96 ? 5.580 -2.432 6.236 1.00 82.31 96 TRP A C 1
ATOM 812 O O . TRP A 1 96 ? 5.605 -3.038 5.165 1.00 82.31 96 TRP A O 1
ATOM 822 N N . PHE A 1 97 ? 5.843 -1.133 6.320 1.00 85.81 97 PHE A N 1
ATOM 823 C CA . PHE A 1 97 ? 6.218 -0.311 5.181 1.00 85.81 97 PHE A CA 1
ATOM 824 C C . PHE A 1 97 ? 7.537 -0.770 4.574 1.00 85.81 97 PHE A C 1
ATOM 826 O O . PHE A 1 97 ? 7.597 -0.965 3.364 1.00 85.81 97 PHE A O 1
ATOM 833 N N . GLY A 1 98 ? 8.568 -0.982 5.398 1.00 86.00 98 GLY A N 1
ATOM 834 C CA . GLY A 1 98 ? 9.875 -1.446 4.943 1.00 86.00 98 GLY A CA 1
ATOM 835 C C . GLY A 1 98 ? 9.775 -2.785 4.217 1.00 86.00 98 GLY A C 1
ATOM 836 O O . GLY A 1 98 ? 10.296 -2.919 3.112 1.00 86.00 98 GLY A O 1
ATOM 837 N N . TYR A 1 99 ? 9.024 -3.733 4.783 1.00 88.12 99 TYR A N 1
ATOM 838 C CA . TYR A 1 99 ? 8.760 -5.028 4.157 1.00 88.12 99 TYR A CA 1
ATOM 839 C C . TYR A 1 99 ? 7.986 -4.906 2.833 1.00 88.12 99 TYR A C 1
ATOM 841 O O . TYR A 1 99 ? 8.362 -5.503 1.826 1.00 88.12 99 TYR A O 1
ATOM 849 N N . ARG A 1 100 ? 6.907 -4.113 2.786 1.00 86.38 100 ARG A N 1
ATOM 850 C CA . ARG A 1 100 ? 6.109 -3.952 1.555 1.00 86.38 100 ARG A CA 1
ATOM 851 C C . ARG A 1 100 ? 6.884 -3.214 0.470 1.00 86.38 100 ARG A C 1
ATOM 853 O O . ARG A 1 100 ? 6.816 -3.608 -0.694 1.00 86.38 100 ARG A O 1
ATOM 860 N N . LEU A 1 101 ? 7.631 -2.176 0.839 1.00 87.81 101 LEU A N 1
ATOM 861 C CA . LEU A 1 101 ? 8.481 -1.429 -0.079 1.00 87.81 101 LEU A CA 1
ATOM 862 C C . LEU A 1 101 ? 9.582 -2.320 -0.652 1.00 87.81 101 LEU A C 1
ATOM 864 O O . LEU A 1 101 ? 9.755 -2.332 -1.868 1.00 87.81 101 LEU A O 1
ATOM 868 N N . SER A 1 102 ? 10.273 -3.105 0.180 1.00 86.69 102 SER A N 1
ATOM 869 C CA . SER A 1 102 ? 11.339 -3.995 -0.288 1.00 86.69 102 SER A CA 1
ATOM 870 C C . SER A 1 102 ? 10.812 -5.066 -1.242 1.00 86.69 102 SER A C 1
ATOM 872 O O . SER A 1 102 ? 11.379 -5.236 -2.319 1.00 86.69 102 SER A O 1
ATOM 874 N N . MET A 1 103 ? 9.683 -5.710 -0.925 1.00 84.56 103 MET A N 1
ATOM 875 C CA . MET A 1 103 ? 9.055 -6.709 -1.798 1.00 84.56 103 MET A CA 1
ATOM 876 C C . MET A 1 103 ? 8.612 -6.115 -3.140 1.00 84.56 103 MET A C 1
ATOM 878 O O . MET A 1 103 ? 8.859 -6.703 -4.194 1.00 84.56 103 MET A O 1
ATOM 882 N N . ILE A 1 104 ? 7.987 -4.932 -3.127 1.00 85.31 104 ILE A N 1
ATOM 883 C CA . ILE A 1 104 ? 7.532 -4.267 -4.355 1.00 85.31 104 ILE A CA 1
ATOM 884 C C . ILE A 1 104 ? 8.724 -3.819 -5.206 1.00 85.31 104 ILE A C 1
ATOM 886 O O . ILE A 1 104 ? 8.720 -4.049 -6.414 1.00 85.31 104 ILE A O 1
ATOM 890 N N . LEU A 1 105 ? 9.753 -3.216 -4.604 1.00 86.00 105 LEU A N 1
ATOM 891 C CA . LEU A 1 105 ? 10.956 -2.805 -5.330 1.00 86.00 105 LEU A CA 1
ATOM 892 C C . LEU A 1 105 ? 11.714 -4.011 -5.890 1.00 86.00 105 LEU A C 1
ATOM 894 O O . LEU A 1 105 ? 12.107 -3.977 -7.054 1.00 86.00 105 LEU A O 1
ATOM 898 N N . ALA A 1 106 ? 11.859 -5.090 -5.115 1.00 83.88 106 ALA A N 1
ATOM 899 C CA . ALA A 1 106 ? 12.464 -6.332 -5.585 1.00 83.88 106 ALA A CA 1
ATOM 900 C C . ALA A 1 106 ? 11.693 -6.903 -6.782 1.00 83.88 106 ALA A C 1
ATOM 902 O O . ALA A 1 106 ? 12.304 -7.226 -7.801 1.00 83.88 106 ALA A O 1
ATOM 903 N N . GLY A 1 107 ? 10.358 -6.949 -6.713 1.00 80.44 107 GLY A N 1
ATOM 904 C CA . GLY A 1 107 ? 9.504 -7.377 -7.823 1.00 80.44 107 GLY A CA 1
ATOM 905 C C . GLY A 1 107 ? 9.658 -6.497 -9.067 1.00 80.44 107 GLY A C 1
ATOM 906 O O . GLY A 1 107 ? 9.869 -7.015 -10.161 1.00 80.44 107 GLY A O 1
ATOM 907 N N . ILE A 1 108 ? 9.641 -5.169 -8.911 1.00 83.12 108 ILE A N 1
ATOM 908 C CA . ILE A 1 108 ? 9.827 -4.237 -10.034 1.00 83.12 108 ILE A CA 1
ATOM 909 C C . ILE A 1 108 ? 11.203 -4.441 -10.683 1.00 83.12 108 ILE A C 1
ATOM 911 O O . ILE A 1 108 ? 11.292 -4.567 -11.903 1.00 83.12 108 ILE A O 1
ATOM 915 N N . LEU A 1 109 ? 12.272 -4.507 -9.884 1.00 82.44 109 LEU A N 1
ATOM 916 C CA . LEU A 1 109 ? 13.646 -4.627 -10.377 1.00 82.44 109 LEU A CA 1
ATOM 917 C C . LEU A 1 109 ? 13.917 -5.957 -11.084 1.00 82.44 109 LEU A C 1
ATOM 919 O O . LEU A 1 109 ? 14.692 -5.996 -12.039 1.00 82.44 109 LEU A O 1
ATOM 923 N N . THR A 1 110 ? 13.289 -7.040 -10.633 1.00 76.38 110 THR A N 1
ATOM 924 C CA . THR A 1 110 ? 13.566 -8.390 -11.137 1.00 76.38 110 THR A CA 1
ATOM 925 C C . THR A 1 110 ? 12.631 -8.827 -12.264 1.00 76.38 110 THR A C 1
ATOM 927 O O . THR A 1 110 ? 13.062 -9.559 -13.159 1.00 76.38 110 THR A O 1
ATOM 930 N N . LEU A 1 111 ? 11.370 -8.380 -12.253 1.00 72.88 111 LEU A N 1
ATOM 931 C CA . LEU A 1 111 ? 10.309 -8.943 -13.099 1.00 72.88 111 LEU A CA 1
ATOM 932 C C . LEU A 1 111 ? 9.676 -7.952 -14.064 1.00 72.88 111 LEU A C 1
ATOM 934 O O . LEU A 1 111 ? 9.165 -8.360 -15.106 1.00 72.88 111 LEU A O 1
ATOM 938 N N . GLU A 1 112 ? 9.701 -6.662 -13.749 1.00 77.81 112 GLU A N 1
ATOM 939 C CA . GLU A 1 112 ? 8.956 -5.672 -14.517 1.00 77.81 112 GLU A CA 1
ATOM 940 C C . GLU A 1 112 ? 9.859 -4.965 -15.541 1.00 77.81 112 GLU A C 1
ATOM 942 O O . GLU A 1 112 ? 11.054 -4.746 -15.316 1.00 77.81 112 GLU A O 1
ATOM 947 N N . ARG A 1 113 ? 9.288 -4.627 -16.706 1.00 70.81 113 ARG A N 1
ATOM 948 C CA . ARG A 1 113 ? 10.008 -3.942 -17.796 1.00 70.81 113 ARG A CA 1
ATOM 949 C C . ARG A 1 113 ? 10.137 -2.435 -17.544 1.00 70.81 113 ARG A C 1
ATOM 951 O O . ARG A 1 113 ? 11.224 -1.881 -17.656 1.00 70.81 113 ARG A O 1
ATOM 958 N N . GLU A 1 114 ? 9.057 -1.776 -17.129 1.00 78.00 114 GLU A N 1
ATOM 959 C CA . GLU A 1 114 ? 9.007 -0.320 -16.902 1.00 78.00 114 GLU A CA 1
ATOM 960 C C . GLU A 1 114 ? 9.443 0.069 -15.481 1.00 78.00 114 GLU A C 1
ATOM 962 O O . GLU A 1 114 ? 8.664 0.578 -14.674 1.00 78.00 114 GLU A O 1
ATOM 967 N N . ARG A 1 115 ? 10.703 -0.208 -15.140 1.00 83.75 115 ARG A N 1
ATOM 968 C CA . ARG A 1 115 ? 11.200 -0.109 -13.756 1.00 83.75 115 ARG A CA 1
ATOM 969 C C . ARG A 1 115 ? 11.256 1.326 -13.241 1.00 83.75 115 ARG A C 1
ATOM 971 O O . ARG A 1 115 ? 10.743 1.617 -12.164 1.00 83.75 115 ARG A O 1
ATOM 978 N N . ILE A 1 116 ? 11.866 2.223 -14.016 1.00 85.44 116 ILE A N 1
ATOM 979 C CA . ILE A 1 116 ? 12.159 3.600 -13.591 1.00 85.44 116 ILE A CA 1
ATOM 980 C C . ILE A 1 116 ? 10.875 4.386 -13.274 1.00 85.44 116 ILE A C 1
ATOM 982 O O . ILE A 1 116 ? 10.791 4.933 -12.171 1.00 85.44 116 ILE A O 1
ATOM 986 N N . PRO A 1 117 ? 9.843 4.409 -14.145 1.00 86.62 117 PRO A N 1
ATOM 987 C CA . PRO A 1 117 ? 8.608 5.136 -13.849 1.00 86.62 117 PRO A CA 1
ATOM 988 C C . PRO A 1 117 ? 7.890 4.589 -12.614 1.00 86.62 117 PRO A C 1
ATOM 990 O O . PRO A 1 117 ? 7.370 5.359 -11.810 1.00 86.62 117 PRO A O 1
ATOM 993 N N . LYS A 1 118 ? 7.907 3.265 -12.417 1.00 86.19 118 LYS A N 1
ATOM 994 C CA . LYS A 1 118 ? 7.261 2.609 -11.273 1.00 86.19 118 LYS A CA 1
ATOM 995 C C . LYS A 1 118 ? 7.971 2.919 -9.961 1.00 86.19 118 LYS A C 1
ATOM 997 O O . LYS A 1 118 ? 7.311 3.242 -8.981 1.00 86.19 118 LYS A O 1
ATOM 1002 N N . ILE A 1 119 ? 9.303 2.895 -9.954 1.00 88.31 119 ILE A N 1
ATOM 1003 C CA . ILE A 1 119 ? 10.103 3.270 -8.783 1.00 88.31 119 ILE A CA 1
ATOM 1004 C C . ILE A 1 119 ? 9.889 4.750 -8.444 1.00 88.31 119 ILE A C 1
ATOM 1006 O O . ILE A 1 119 ? 9.612 5.077 -7.290 1.00 88.31 119 ILE A O 1
ATOM 1010 N N . LYS A 1 120 ? 9.943 5.644 -9.444 1.00 90.44 120 LYS A N 1
ATOM 1011 C CA . LYS A 1 120 ? 9.662 7.077 -9.255 1.00 90.44 120 LYS A CA 1
ATOM 1012 C C . LYS A 1 120 ? 8.269 7.287 -8.661 1.00 90.44 120 LYS A C 1
ATOM 1014 O O . LYS A 1 120 ? 8.129 8.025 -7.691 1.00 90.44 120 LYS A O 1
ATOM 1019 N N . ALA A 1 121 ? 7.262 6.597 -9.192 1.00 89.44 121 ALA A N 1
ATOM 1020 C CA . ALA A 1 121 ? 5.896 6.657 -8.691 1.00 89.44 121 ALA A CA 1
ATOM 1021 C C . ALA A 1 121 ? 5.785 6.226 -7.219 1.00 89.44 121 ALA A C 1
ATOM 1023 O O . ALA A 1 121 ? 5.111 6.913 -6.453 1.00 89.44 121 ALA A O 1
ATOM 1024 N N . CYS A 1 122 ? 6.491 5.168 -6.793 1.00 90.19 122 CYS A N 1
ATOM 1025 C CA . CYS A 1 122 ? 6.545 4.774 -5.381 1.00 90.19 122 CYS A CA 1
ATOM 1026 C C . CYS A 1 122 ? 7.034 5.929 -4.495 1.00 90.19 122 CYS A C 1
ATOM 1028 O O . CYS A 1 122 ? 6.360 6.299 -3.538 1.00 90.19 122 CYS A O 1
ATOM 1030 N N . PHE A 1 123 ? 8.179 6.534 -4.827 1.00 92.06 123 PHE A N 1
ATOM 1031 C CA . PHE A 1 123 ? 8.773 7.600 -4.013 1.00 92.06 123 PHE A CA 1
ATOM 1032 C C . PHE A 1 123 ? 7.964 8.897 -4.023 1.00 92.06 123 PHE A C 1
ATOM 1034 O O . PHE A 1 123 ? 7.829 9.539 -2.980 1.00 92.06 123 PHE A O 1
ATOM 1041 N N . VAL A 1 124 ? 7.382 9.267 -5.167 1.00 91.31 124 VAL A N 1
ATOM 1042 C CA . VAL A 1 124 ? 6.484 10.427 -5.228 1.00 91.31 124 VAL A CA 1
ATOM 1043 C C . VAL A 1 124 ? 5.234 10.179 -4.380 1.00 91.31 124 VAL A C 1
ATOM 1045 O O . VAL A 1 124 ? 4.845 11.056 -3.611 1.00 91.31 124 VAL A O 1
ATOM 1048 N N . GLY A 1 125 ? 4.675 8.965 -4.427 1.00 88.69 125 GLY A N 1
ATOM 1049 C CA . GLY A 1 125 ? 3.542 8.568 -3.592 1.00 88.69 125 GLY A CA 1
ATOM 1050 C C . GLY A 1 125 ? 3.861 8.686 -2.104 1.00 88.69 125 GLY A C 1
ATOM 1051 O O . GLY A 1 125 ? 3.119 9.327 -1.366 1.00 88.69 125 GLY A O 1
ATOM 1052 N N . ILE A 1 126 ? 5.017 8.169 -1.672 1.00 91.06 126 ILE A N 1
ATOM 1053 C CA . ILE A 1 126 ? 5.499 8.302 -0.285 1.00 91.06 126 ILE A CA 1
ATOM 1054 C C . ILE A 1 126 ? 5.567 9.780 0.130 1.00 91.06 126 ILE A C 1
ATOM 1056 O O . ILE A 1 126 ? 5.060 10.152 1.189 1.00 91.06 126 ILE A O 1
ATOM 1060 N N . GLY A 1 127 ? 6.170 10.630 -0.706 1.00 91.19 127 GLY A N 1
ATOM 1061 C CA . GLY A 1 127 ? 6.317 12.059 -0.430 1.00 91.19 127 GLY A CA 1
ATOM 1062 C C . GLY A 1 127 ? 4.982 12.799 -0.312 1.00 91.19 127 GLY A C 1
ATOM 1063 O O . GLY A 1 127 ? 4.822 13.639 0.577 1.00 91.19 127 GLY A O 1
ATOM 1064 N N . ASP A 1 128 ? 4.019 12.496 -1.177 1.00 88.62 128 ASP A N 1
ATOM 1065 C CA . ASP A 1 128 ? 2.682 13.096 -1.125 1.00 88.62 128 ASP A CA 1
ATOM 1066 C C . ASP A 1 128 ? 1.872 12.581 0.072 1.00 88.62 128 ASP A C 1
ATOM 1068 O O . ASP A 1 128 ? 1.238 13.377 0.770 1.00 88.62 128 ASP A O 1
ATOM 1072 N N . GLY A 1 129 ? 1.983 11.289 0.399 1.00 87.50 129 GLY A N 1
ATOM 1073 C CA . GLY A 1 129 ? 1.371 10.694 1.590 1.00 87.50 129 GLY A CA 1
ATOM 1074 C C . GLY A 1 129 ? 1.883 11.319 2.893 1.00 87.50 129 GLY A C 1
ATOM 1075 O O . GLY A 1 129 ? 1.090 11.635 3.781 1.00 87.50 129 GLY A O 1
ATOM 1076 N N . LEU A 1 130 ? 3.193 11.590 2.990 1.00 88.56 130 LEU A N 1
ATOM 1077 C CA . LEU A 1 130 ? 3.798 12.299 4.129 1.00 88.56 130 LEU A CA 1
ATOM 1078 C C . LEU A 1 130 ? 3.229 13.719 4.284 1.00 88.56 130 LEU A C 1
ATOM 1080 O O . LEU A 1 130 ? 2.898 14.152 5.394 1.00 88.56 130 LEU A O 1
ATOM 1084 N N . ARG A 1 131 ? 3.076 14.436 3.164 1.00 87.75 131 ARG A N 1
ATOM 1085 C CA . ARG A 1 131 ? 2.500 15.791 3.126 1.00 87.75 131 ARG A CA 1
ATOM 1086 C C . ARG A 1 131 ? 0.984 15.803 3.334 1.00 87.75 131 ARG A C 1
ATOM 1088 O O . ARG A 1 131 ? 0.438 16.848 3.673 1.00 87.75 131 ARG A O 1
ATOM 1095 N N . GLY A 1 132 ? 0.320 14.657 3.198 1.00 83.31 132 GLY A N 1
ATOM 1096 C CA . GLY A 1 132 ? -1.130 14.530 3.300 1.00 83.31 132 GLY A CA 1
ATOM 1097 C C . GLY A 1 132 ? -1.879 15.058 2.079 1.00 83.31 132 GLY A C 1
ATOM 1098 O O . GLY A 1 132 ? -2.990 15.551 2.233 1.00 83.31 132 GLY A O 1
ATOM 1099 N N . ARG A 1 133 ? -1.262 14.995 0.893 1.00 82.25 133 ARG A N 1
ATOM 1100 C CA . ARG A 1 133 ? -1.871 15.418 -0.374 1.00 82.25 133 ARG A CA 1
ATOM 1101 C C . ARG A 1 133 ? -2.608 14.242 -1.002 1.00 82.25 133 ARG A C 1
ATOM 1103 O O . ARG A 1 133 ? -1.967 13.286 -1.433 1.00 82.25 133 ARG A O 1
ATOM 1110 N N . LEU A 1 134 ? -3.936 14.301 -1.009 1.00 77.50 134 LEU A N 1
ATOM 1111 C CA . LEU A 1 134 ? -4.815 13.285 -1.604 1.00 77.50 134 LEU A CA 1
ATOM 1112 C C . LEU A 1 134 ? -5.472 13.760 -2.911 1.00 77.50 134 LEU A C 1
ATOM 1114 O O . LEU A 1 134 ? -5.871 12.937 -3.729 1.00 77.50 134 LEU A O 1
ATOM 1118 N N . ASP A 1 135 ? -5.474 15.073 -3.128 1.00 67.62 135 ASP A N 1
ATOM 1119 C CA . ASP A 1 135 ? -6.020 15.813 -4.266 1.00 67.62 135 ASP A CA 1
ATOM 1120 C C . ASP A 1 135 ? -5.279 15.561 -5.588 1.00 67.62 135 ASP A C 1
ATOM 1122 O O . ASP A 1 135 ? -5.844 15.721 -6.668 1.00 67.62 135 ASP A O 1
ATOM 1126 N N . ARG A 1 136 ? -4.015 15.123 -5.535 1.00 60.75 136 ARG A N 1
ATOM 1127 C CA . ARG A 1 136 ? -3.272 14.739 -6.740 1.00 60.75 136 ARG A CA 1
ATOM 1128 C C . ARG A 1 136 ? -3.672 13.347 -7.227 1.00 60.75 136 ARG A C 1
ATOM 1130 O O . ARG A 1 136 ? -3.199 12.333 -6.708 1.00 60.75 136 ARG A O 1
ATOM 1137 N N . GLY A 1 137 ? -4.479 13.318 -8.285 1.00 58.91 137 GLY A N 1
ATOM 1138 C CA . GLY A 1 137 ? -4.482 12.231 -9.264 1.00 58.91 137 GLY A CA 1
ATOM 1139 C C . GLY A 1 137 ? -3.188 12.235 -10.094 1.00 58.91 137 GLY A C 1
ATOM 1140 O O . GLY A 1 137 ? -2.470 13.233 -10.162 1.00 58.91 137 GLY A O 1
ATOM 1141 N N . PHE A 1 138 ? -2.853 11.112 -10.730 1.00 46.09 138 PHE A N 1
ATOM 1142 C CA . PHE A 1 138 ? -1.598 10.942 -11.489 1.00 46.09 138 PHE A CA 1
ATOM 1143 C C . PHE A 1 138 ? -1.477 11.800 -12.748 1.00 46.09 138 PHE A C 1
ATOM 1145 O O . PHE A 1 138 ? -0.396 11.885 -13.320 1.00 46.09 138 PHE A O 1
ATOM 1152 N N . GLU A 1 139 ? -2.538 12.511 -13.119 1.00 46.97 139 GLU A N 1
ATOM 1153 C CA . GLU A 1 139 ? -2.513 13.557 -14.145 1.00 46.97 139 GLU A CA 1
ATOM 1154 C C . GLU A 1 139 ? -1.490 14.670 -13.842 1.00 46.97 139 GLU A C 1
ATOM 1156 O O . GLU A 1 139 ? -1.035 15.347 -14.751 1.00 46.97 139 GLU A O 1
ATOM 1161 N N . GLY A 1 140 ? -1.044 14.827 -12.588 1.00 44.69 140 GLY A N 1
ATOM 1162 C CA . GLY A 1 140 ? 0.021 15.770 -12.219 1.00 44.69 140 GLY A CA 1
ATOM 1163 C C . GLY A 1 140 ? 1.464 15.256 -12.367 1.00 44.69 140 GLY A C 1
ATOM 1164 O O . GLY A 1 140 ? 2.377 15.913 -11.861 1.00 44.69 140 GLY A O 1
ATOM 1165 N N . LEU A 1 141 ? 1.678 14.071 -12.954 1.00 46.41 141 LEU A N 1
ATOM 1166 C CA . LEU A 1 141 ? 2.989 13.405 -13.064 1.00 46.41 141 LEU A CA 1
ATOM 1167 C C . LEU A 1 141 ? 3.467 13.145 -14.505 1.00 46.41 141 LEU A C 1
ATOM 1169 O O . LEU A 1 141 ? 4.550 12.568 -14.662 1.00 46.41 141 LEU A O 1
ATOM 1173 N N . SER A 1 142 ? 2.688 13.556 -15.512 1.00 37.00 142 SER A N 1
ATOM 1174 C CA . SER A 1 142 ? 3.049 13.539 -16.939 1.00 37.00 142 SER A CA 1
ATOM 1175 C C . SER A 1 142 ? 4.018 14.657 -17.302 1.00 37.00 142 SER A C 1
ATOM 1177 O O . SER A 1 142 ? 3.695 15.817 -16.959 1.00 37.00 142 SER A O 1
#

Radius of gyration: 16.66 Å; chains: 1; bounding box: 39×39×36 Å

pLDDT: mean 76.6, std 14.52, range [34.34, 93.12]

Secondary structure (DSSP, 8-state):
-PPPPPPTTSS-GGGTTTTHHHHHHHHHHHTTPPP---TT-------TT-EEEEETTEEEEE----HHHHHHHHHHHHHIIIIIS-GGGHHHHHHHHHHHHHHHHHHHHHH-S-HHHHHHHHHHHHHHHHHT--S--GGGG-

Foldseek 3Di:
DDDDDDPPVQFNPLCVLDCRVVLSVLVCVVVVDDDDDDPVDDDDDPLADWDWDQDPNDIQIDNQDDLQSLLSHLLNLLQCVCPPVDPVCVVVSCVVVVVVVVSHLVCLVPPNDPNVSNNVSNVNSNVCSVVVNSVDRCVVVD

Sequence (142 aa):
MGLPRAGTLGCWEDLSLDYGDTEYTYRIHRAGYKILVHCDGIIDHPVGRGLHRRILGCDLYTTNHPAFRRYLYFRNLVFFWLRIYHRRNWPMLLVWFGYRLSMILAGILTLERERIPKIKACFVGIGDGLRGRLDRGFEGLS